Protein AF-B6W9H6-F1 (afdb_monomer_lite)

Sequence (122 aa):
MTKFVDENGNEIAQTQKGKNPSQNIEGYEIITTKTDDKGNIIYVYRKKPDSTKVVTKFVDEKGNTIAENENGKKAKKDIKGYEFVKTETDKDGNIVHIYKKKENTSKVVTKFVDEKGIQSRK

pLDDT: mean 83.96, std 16.98, range [37.84, 97.38]

Foldseek 3Di:
DEFEAEPVRHGPDDGDPDDDDDDDDPQKDFDDWDADPVRYIYTYIYGQQPQQAAKEFEAEPVRHGQDDIGGHDDDDDDHPQWDWDDWDQDSNRHIYTYIYGHPPPPPPPPPDDDDDDDDDDD

Structure (mmCIF, N/CA/C/O backbone):
data_AF-B6W9H6-F1
#
_entry.id   AF-B6W9H6-F1
#
loop_
_atom_site.group_PDB
_atom_site.id
_atom_site.type_symbol
_atom_site.label_atom_id
_atom_site.label_alt_id
_atom_site.label_comp_id
_atom_site.label_asym_id
_atom_site.label_entity_id
_atom_site.label_seq_id
_atom_site.pdbx_PDB_ins_code
_atom_site.Cartn_x
_atom_site.Cartn_y
_atom_site.Cartn_z
_atom_site.occupancy
_atom_site.B_iso_or_equiv
_atom_site.auth_seq_id
_atom_site.auth_comp_id
_atom_site.auth_asym_id
_atom_site.auth_atom_id
_atom_site.pdbx_PDB_model_num
ATOM 1 N N . MET A 1 1 ? 13.951 -1.404 -27.053 1.00 92.25 1 MET A N 1
ATOM 2 C CA . MET A 1 1 ? 14.688 -1.064 -25.816 1.00 92.25 1 MET A CA 1
ATOM 3 C C . MET A 1 1 ? 13.741 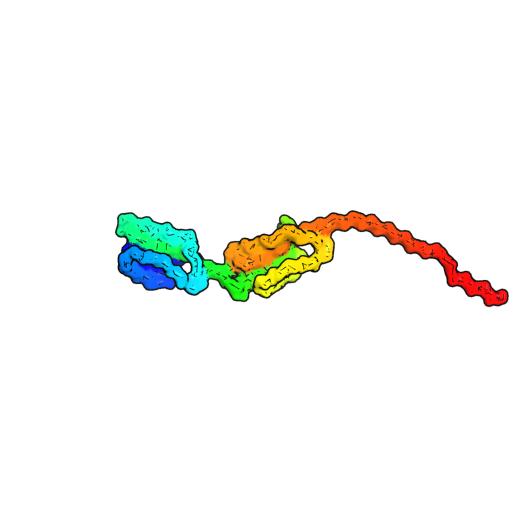-1.230 -24.644 1.00 92.25 1 MET A C 1
ATOM 5 O O . MET A 1 1 ? 12.542 -1.103 -24.849 1.00 92.25 1 MET A O 1
ATOM 9 N N . THR A 1 2 ? 14.251 -1.545 -23.458 1.00 95.00 2 THR A N 1
ATOM 10 C CA . THR A 1 2 ? 13.458 -1.676 -22.231 1.00 95.00 2 THR A CA 1
ATOM 11 C C . THR A 1 2 ? 13.940 -0.649 -21.216 1.00 95.00 2 THR A C 1
ATOM 13 O O . THR A 1 2 ? 15.138 -0.600 -20.939 1.00 95.00 2 THR A O 1
ATOM 16 N N . LYS A 1 3 ? 13.025 0.172 -20.698 1.00 95.81 3 LYS A N 1
ATOM 17 C CA . LYS A 1 3 ? 13.295 1.198 -19.685 1.00 95.81 3 LYS A CA 1
ATOM 18 C C . LYS A 1 3 ? 12.543 0.900 -18.392 1.00 95.81 3 LYS A C 1
ATOM 20 O O . LYS A 1 3 ? 11.439 0.354 -18.432 1.00 95.81 3 LYS A O 1
ATOM 25 N N . PHE A 1 4 ? 13.122 1.324 -17.274 1.00 96.19 4 PHE A N 1
ATOM 26 C CA . PHE A 1 4 ? 12.550 1.195 -15.937 1.00 96.19 4 PHE A CA 1
ATOM 27 C C . PHE A 1 4 ? 12.511 2.584 -15.305 1.00 96.19 4 PHE A C 1
ATOM 29 O O . PHE A 1 4 ? 13.560 3.147 -14.986 1.00 96.19 4 PHE A O 1
ATOM 36 N N . VAL A 1 5 ? 11.315 3.152 -15.185 1.00 95.75 5 VAL A N 1
ATOM 37 C CA . VAL A 1 5 ? 11.117 4.535 -14.734 1.00 95.75 5 VAL A CA 1
ATOM 38 C C . VAL A 1 5 ? 10.191 4.610 -13.523 1.00 95.75 5 VAL A C 1
ATOM 40 O O . VAL A 1 5 ? 9.370 3.716 -13.322 1.00 95.75 5 VAL A O 1
ATOM 43 N N . ASP A 1 6 ? 10.306 5.665 -12.720 1.00 94.00 6 ASP A N 1
ATOM 44 C CA . ASP A 1 6 ? 9.334 5.990 -11.672 1.00 94.00 6 ASP A CA 1
ATOM 45 C C . ASP A 1 6 ? 8.058 6.656 -12.239 1.00 94.00 6 ASP A C 1
ATOM 47 O O . ASP A 1 6 ? 7.932 6.885 -13.446 1.00 94.00 6 ASP A O 1
ATOM 51 N N . GLU A 1 7 ? 7.101 6.986 -11.365 1.00 92.06 7 GLU A N 1
ATOM 52 C CA . GLU A 1 7 ? 5.852 7.684 -11.721 1.00 92.06 7 GLU A CA 1
ATOM 53 C C . GLU A 1 7 ? 6.074 9.060 -12.370 1.00 92.06 7 GLU A C 1
ATOM 55 O O . GLU A 1 7 ? 5.223 9.525 -13.128 1.00 92.06 7 GLU A O 1
ATOM 60 N N . ASN A 1 8 ? 7.222 9.690 -12.116 1.00 91.25 8 ASN A N 1
ATOM 61 C CA . ASN A 1 8 ? 7.608 10.979 -12.683 1.00 91.25 8 ASN A CA 1
ATOM 62 C C . ASN A 1 8 ? 8.378 10.830 -14.009 1.00 91.25 8 ASN A C 1
ATOM 64 O O . ASN A 1 8 ? 8.683 11.829 -14.657 1.00 91.25 8 ASN A O 1
ATOM 68 N N . GLY A 1 9 ? 8.691 9.599 -14.429 1.00 90.56 9 GLY A N 1
ATOM 69 C CA . GLY A 1 9 ? 9.461 9.301 -15.635 1.00 90.56 9 GLY A CA 1
ATOM 70 C C . GLY A 1 9 ? 10.981 9.282 -15.441 1.00 90.56 9 GLY A C 1
ATOM 71 O O . GLY A 1 9 ? 11.700 9.167 -16.434 1.00 90.56 9 GLY A O 1
ATOM 72 N N . ASN A 1 10 ? 11.486 9.361 -14.206 1.00 93.62 10 ASN A N 1
ATOM 73 C CA . ASN A 1 10 ? 12.919 9.253 -13.923 1.00 93.62 10 ASN A CA 1
ATOM 74 C C . ASN A 1 10 ? 13.382 7.800 -14.047 1.00 93.62 10 ASN A C 1
ATOM 76 O O . ASN A 1 10 ? 12.728 6.903 -13.522 1.00 93.62 10 ASN A O 1
ATOM 80 N N . GLU A 1 11 ? 14.524 7.552 -14.692 1.00 94.31 11 GLU A N 1
ATOM 81 C CA . GLU A 1 11 ? 15.104 6.206 -14.778 1.00 94.31 11 GLU A CA 1
ATOM 82 C C . GLU A 1 11 ? 15.616 5.745 -13.404 1.00 94.31 11 GLU A C 1
ATOM 84 O O . GLU A 1 11 ? 16.473 6.386 -12.799 1.00 94.31 11 GLU A O 1
ATOM 89 N N . ILE A 1 12 ? 15.094 4.616 -12.919 1.00 93.00 12 ILE A N 1
ATOM 90 C CA . ILE A 1 12 ? 15.431 4.042 -11.601 1.00 93.00 12 ILE A CA 1
ATOM 91 C C . ILE A 1 12 ? 16.286 2.773 -11.693 1.00 93.00 12 ILE A C 1
ATOM 93 O O . ILE A 1 12 ? 16.767 2.267 -10.682 1.00 93.00 12 ILE A O 1
ATOM 97 N N . ALA A 1 13 ? 16.484 2.246 -12.900 1.00 93.31 13 ALA A N 1
ATOM 98 C CA . ALA A 1 13 ? 17.414 1.160 -13.183 1.00 93.31 13 ALA A CA 1
ATOM 99 C C . ALA A 1 13 ? 18.025 1.342 -14.578 1.00 93.31 13 ALA A C 1
ATOM 101 O O . ALA A 1 13 ? 17.561 2.156 -15.378 1.00 93.31 13 ALA A O 1
ATOM 102 N N . GLN A 1 14 ? 19.081 0.581 -14.875 1.00 94.06 14 GLN A N 1
ATOM 103 C CA . GLN A 1 14 ? 19.764 0.673 -16.164 1.00 94.06 14 GLN A CA 1
ATOM 104 C C . GLN A 1 14 ? 18.847 0.259 -17.319 1.00 94.06 14 GLN A C 1
ATOM 106 O O . GLN A 1 14 ? 18.237 -0.811 -17.306 1.00 94.06 14 GLN A O 1
ATOM 111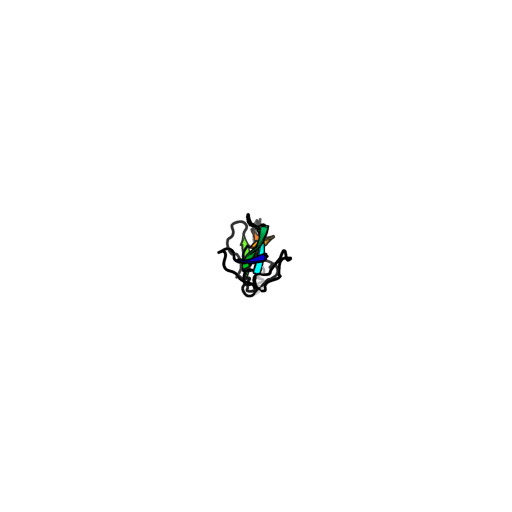 N N . THR A 1 15 ? 18.811 1.088 -18.358 1.00 92.31 15 THR A N 1
ATOM 112 C CA . THR A 1 15 ? 18.103 0.784 -19.601 1.00 92.31 15 THR A CA 1
ATOM 113 C C . THR A 1 15 ? 18.763 -0.386 -20.336 1.00 92.31 15 THR A C 1
ATOM 115 O O . THR A 1 15 ? 19.978 -0.428 -20.521 1.00 92.31 15 THR A O 1
ATOM 118 N N . GLN A 1 16 ? 17.948 -1.339 -20.796 1.00 93.25 16 GLN A N 1
ATOM 119 C CA . GLN A 1 16 ? 18.416 -2.572 -21.430 1.00 93.25 16 GLN A CA 1
ATOM 120 C C . GLN A 1 16 ? 18.077 -2.615 -22.920 1.00 93.25 16 GLN A C 1
ATOM 122 O O . GLN A 1 16 ? 16.948 -2.341 -23.344 1.00 93.25 16 GLN A O 1
ATOM 127 N N . LYS A 1 17 ? 19.041 -3.027 -23.748 1.00 92.94 17 LYS A N 1
ATOM 128 C CA . LYS A 1 17 ? 18.821 -3.227 -25.187 1.00 92.94 17 LYS A CA 1
ATOM 129 C C . LYS A 1 17 ? 17.886 -4.426 -25.418 1.00 92.94 17 LYS A C 1
ATOM 131 O O . LYS A 1 17 ? 17.984 -5.435 -24.730 1.00 92.94 17 LYS A O 1
ATOM 136 N N . GLY A 1 18 ? 16.989 -4.321 -26.401 1.00 89.81 18 GLY A N 1
ATOM 137 C CA . GLY A 1 18 ? 15.993 -5.362 -26.704 1.00 89.81 18 GLY A CA 1
ATOM 138 C C . GLY A 1 18 ? 14.700 -5.264 -25.880 1.00 89.81 18 GLY A C 1
ATOM 139 O O . GLY A 1 18 ? 14.408 -4.209 -25.304 1.00 89.81 18 GLY A O 1
ATOM 140 N N . LYS A 1 19 ? 13.902 -6.340 -25.905 1.00 91.75 19 LYS A N 1
ATOM 141 C CA . LYS A 1 19 ? 12.669 -6.522 -25.123 1.00 91.75 19 LYS A CA 1
ATOM 142 C C . LYS A 1 19 ? 12.978 -7.465 -23.961 1.00 91.75 19 LYS A C 1
ATOM 144 O O . LYS A 1 19 ? 13.187 -8.650 -24.192 1.00 91.75 19 LYS A O 1
ATOM 149 N N . ASN A 1 20 ? 13.033 -6.928 -22.749 1.00 92.38 20 ASN A N 1
ATOM 150 C CA . ASN A 1 20 ? 13.388 -7.664 -21.540 1.00 92.38 20 ASN A CA 1
ATOM 151 C C . ASN A 1 20 ? 12.196 -7.711 -20.568 1.00 92.38 20 ASN A C 1
ATOM 153 O O . ASN A 1 20 ? 11.317 -6.839 -20.622 1.00 92.38 20 ASN A O 1
ATOM 157 N N . PRO A 1 21 ? 12.133 -8.726 -19.690 1.00 92.38 21 PRO A N 1
ATOM 158 C CA . PRO A 1 21 ? 11.120 -8.788 -18.643 1.00 92.38 21 PRO A CA 1
ATOM 159 C C . PRO A 1 21 ? 11.307 -7.669 -17.611 1.00 92.38 21 PRO A C 1
ATOM 161 O O . PRO A 1 21 ? 12.349 -7.014 -17.542 1.00 92.38 21 PRO A O 1
ATOM 164 N N . SER A 1 22 ? 10.284 -7.461 -16.786 1.00 90.81 22 SER A N 1
ATOM 165 C CA . SER A 1 22 ? 10.350 -6.527 -15.666 1.00 90.81 22 SER A CA 1
ATOM 166 C C . SER A 1 22 ? 11.378 -6.952 -14.616 1.00 90.81 22 SER A C 1
ATOM 168 O O . SER A 1 22 ? 11.576 -8.145 -14.387 1.00 90.81 22 SER A O 1
ATOM 170 N N . GLN A 1 23 ? 11.954 -5.985 -13.904 1.00 91.44 23 GLN A N 1
ATOM 171 C CA . GLN A 1 23 ? 12.880 -6.235 -12.798 1.00 91.44 23 GLN A CA 1
ATOM 172 C C . GLN A 1 23 ? 12.210 -6.017 -11.438 1.00 91.44 23 GLN A C 1
ATOM 174 O O . GLN A 1 23 ? 11.384 -5.115 -11.285 1.00 91.44 23 GLN A O 1
ATOM 179 N N . ASN A 1 24 ? 12.595 -6.821 -10.443 1.00 91.31 24 ASN A N 1
ATOM 180 C CA . ASN A 1 24 ? 12.279 -6.551 -9.043 1.00 91.31 24 ASN A CA 1
ATOM 181 C C . ASN A 1 24 ? 13.285 -5.529 -8.501 1.00 91.31 24 ASN A C 1
ATOM 183 O O . ASN A 1 24 ? 14.447 -5.865 -8.283 1.00 91.31 24 ASN A O 1
ATOM 187 N N . ILE A 1 25 ? 12.832 -4.293 -8.315 1.00 89.19 25 ILE A N 1
ATOM 188 C CA . ILE A 1 25 ? 13.640 -3.195 -7.782 1.00 89.19 25 ILE A CA 1
ATOM 189 C C . ILE A 1 25 ? 13.294 -3.046 -6.298 1.00 89.19 25 ILE A C 1
ATOM 191 O O . ILE A 1 25 ? 12.121 -2.936 -5.928 1.00 89.19 25 ILE A O 1
ATOM 195 N N . GLU A 1 26 ? 14.306 -3.094 -5.432 1.00 86.00 26 GLU A N 1
ATOM 196 C CA . GLU A 1 26 ? 14.108 -2.982 -3.987 1.00 86.00 26 GLU A CA 1
ATOM 197 C C . GLU A 1 26 ? 13.430 -1.654 -3.632 1.00 86.00 26 GLU A C 1
ATOM 199 O O . GLU A 1 26 ? 13.799 -0.598 -4.134 1.00 86.00 26 GLU A O 1
ATOM 204 N N . GLY A 1 27 ? 12.396 -1.710 -2.789 1.00 84.62 27 GLY A N 1
ATOM 205 C CA . GLY A 1 27 ? 11.621 -0.523 -2.427 1.00 84.62 27 GLY A CA 1
ATOM 206 C C . GLY A 1 27 ? 10.685 -0.002 -3.522 1.00 84.62 27 GLY A C 1
ATOM 207 O O . GLY A 1 27 ? 10.076 1.038 -3.311 1.00 84.62 27 GLY A O 1
ATOM 208 N N . TYR A 1 28 ? 10.510 -0.708 -4.645 1.00 89.94 28 TYR A N 1
ATOM 209 C CA . TYR A 1 28 ? 9.569 -0.344 -5.710 1.00 89.94 28 TYR A CA 1
ATOM 210 C C . TYR A 1 28 ? 8.658 -1.518 -6.102 1.00 89.94 28 TYR A C 1
ATOM 212 O O . TYR A 1 28 ? 8.991 -2.693 -5.921 1.00 89.94 28 TYR A O 1
ATOM 220 N N . GLU A 1 29 ? 7.473 -1.204 -6.620 1.00 90.31 29 GLU A N 1
ATOM 221 C CA . GLU A 1 29 ? 6.547 -2.151 -7.251 1.00 90.31 29 GLU A CA 1
ATOM 222 C C . GLU A 1 29 ? 6.133 -1.631 -8.631 1.00 90.31 29 GLU A C 1
ATOM 224 O O . GLU A 1 29 ? 6.056 -0.422 -8.853 1.00 90.31 29 GLU A O 1
ATOM 229 N N . ILE A 1 30 ? 5.882 -2.545 -9.568 1.00 93.25 30 ILE A N 1
ATOM 230 C CA . ILE A 1 30 ? 5.443 -2.193 -10.921 1.00 93.25 30 ILE A CA 1
ATOM 231 C C . ILE A 1 30 ? 3.972 -1.809 -10.850 1.00 93.25 30 ILE A C 1
ATOM 233 O O . ILE A 1 30 ? 3.155 -2.596 -10.375 1.00 93.25 30 ILE A O 1
ATOM 237 N N . ILE A 1 31 ? 3.631 -0.635 -11.370 1.00 93.69 31 ILE A N 1
ATOM 238 C CA . ILE A 1 31 ? 2.236 -0.190 -11.450 1.00 93.69 31 ILE A CA 1
ATOM 239 C C . ILE A 1 31 ? 1.662 -0.344 -12.852 1.00 93.69 31 ILE A C 1
ATOM 241 O O . ILE A 1 31 ? 0.475 -0.613 -13.011 1.00 93.69 31 ILE A O 1
ATOM 245 N N . THR A 1 32 ? 2.485 -0.174 -13.889 1.00 94.56 32 THR A N 1
ATOM 246 C CA . THR A 1 32 ? 2.033 -0.307 -15.273 1.00 94.56 32 THR A CA 1
ATOM 247 C C . THR A 1 32 ? 3.193 -0.583 -16.220 1.00 94.56 32 THR A C 1
ATOM 249 O O . THR A 1 32 ? 4.350 -0.276 -15.933 1.00 94.56 32 THR A O 1
ATOM 252 N N . THR A 1 33 ? 2.870 -1.166 -17.369 1.00 95.75 33 THR A N 1
ATOM 253 C CA . THR A 1 33 ? 3.802 -1.382 -18.476 1.00 95.75 33 THR A CA 1
ATOM 254 C C . THR A 1 33 ? 3.240 -0.696 -19.709 1.00 95.75 33 THR A C 1
ATOM 256 O O . THR A 1 33 ? 2.068 -0.869 -20.038 1.00 95.75 33 THR A O 1
ATOM 259 N N . LYS A 1 34 ? 4.073 0.082 -20.393 1.00 94.38 34 LYS A N 1
ATOM 260 C CA . LYS A 1 34 ? 3.721 0.814 -21.610 1.00 94.38 34 LYS A CA 1
ATOM 261 C C . LYS A 1 34 ? 4.637 0.395 -22.752 1.00 94.38 34 LYS A C 1
ATOM 263 O O . LYS A 1 34 ? 5.746 -0.085 -22.524 1.00 94.38 34 LYS A O 1
ATOM 268 N N . THR A 1 35 ? 4.170 0.581 -23.980 1.00 94.75 35 THR A N 1
ATOM 269 C CA . THR A 1 35 ? 4.995 0.461 -25.188 1.00 94.75 35 THR A CA 1
ATOM 270 C C . THR A 1 35 ? 4.912 1.777 -25.951 1.00 94.75 35 THR A C 1
ATOM 272 O O . THR A 1 35 ? 3.812 2.303 -26.101 1.00 94.75 35 THR A O 1
ATOM 275 N N . ASP A 1 36 ? 6.048 2.338 -26.364 1.00 90.88 36 ASP A N 1
ATOM 276 C CA . ASP A 1 36 ? 6.079 3.565 -27.174 1.00 90.88 36 ASP A CA 1
ATOM 277 C C . ASP A 1 36 ? 5.884 3.266 -28.674 1.00 90.88 36 ASP A C 1
ATOM 279 O O . ASP A 1 36 ? 5.964 2.114 -29.109 1.00 90.88 36 ASP A O 1
ATOM 283 N N . ASP A 1 37 ? 5.687 4.305 -29.492 1.00 92.94 37 ASP A N 1
ATOM 284 C CA . ASP A 1 37 ? 5.541 4.189 -30.955 1.00 92.94 37 ASP A CA 1
ATOM 285 C C . ASP A 1 37 ? 6.755 3.552 -31.655 1.00 92.94 37 ASP A C 1
ATOM 287 O O . ASP A 1 37 ? 6.666 3.089 -32.791 1.00 92.94 37 ASP A O 1
ATOM 291 N N . LYS A 1 38 ? 7.910 3.498 -30.980 1.00 90.31 38 LYS A N 1
ATOM 292 C CA . LYS A 1 38 ? 9.138 2.855 -31.469 1.00 90.31 38 LYS A CA 1
ATOM 293 C C . LYS A 1 38 ? 9.242 1.383 -31.044 1.00 90.31 38 LYS A C 1
ATOM 295 O O . LYS A 1 38 ? 10.249 0.736 -31.335 1.00 90.31 38 LYS A O 1
ATOM 300 N N . GLY A 1 39 ? 8.238 0.839 -30.352 1.00 90.69 39 GLY A N 1
ATOM 301 C CA . GLY A 1 39 ? 8.201 -0.547 -29.878 1.00 90.69 39 GLY A CA 1
ATOM 302 C C . GLY A 1 39 ? 9.090 -0.834 -28.660 1.00 90.69 39 GLY A C 1
ATOM 303 O O . GLY A 1 39 ? 9.407 -1.997 -28.384 1.00 90.69 39 GLY A O 1
ATOM 304 N N . ASN A 1 40 ? 9.528 0.200 -27.943 1.00 93.44 40 ASN A N 1
ATOM 305 C CA . ASN A 1 40 ? 10.242 0.113 -26.675 1.00 93.44 40 ASN A CA 1
ATOM 306 C C . ASN A 1 40 ? 9.274 -0.153 -25.526 1.00 93.44 40 ASN A C 1
ATOM 308 O O . ASN A 1 40 ? 8.216 0.458 -25.441 1.00 93.44 40 ASN A O 1
ATOM 312 N N . ILE A 1 41 ? 9.682 -1.023 -24.607 1.00 95.75 41 ILE A N 1
ATOM 313 C CA . ILE A 1 41 ? 8.925 -1.360 -23.403 1.00 95.75 41 ILE A CA 1
ATOM 314 C C . ILE A 1 41 ? 9.350 -0.408 -22.286 1.00 95.75 41 ILE A C 1
ATOM 316 O O . ILE A 1 41 ? 10.542 -0.220 -22.044 1.00 95.75 41 ILE A O 1
ATOM 320 N N . ILE A 1 42 ? 8.384 0.184 -21.597 1.00 96.25 42 ILE A N 1
ATOM 321 C CA . ILE A 1 42 ? 8.607 1.085 -20.468 1.00 96.25 42 ILE A CA 1
ATOM 322 C C . ILE A 1 42 ? 7.833 0.529 -19.277 1.00 96.25 42 ILE A C 1
ATOM 324 O O . ILE A 1 42 ? 6.602 0.569 -19.255 1.00 96.25 42 ILE A O 1
ATOM 328 N N . TYR A 1 43 ? 8.551 0.016 -18.285 1.00 97.12 43 TYR A N 1
ATOM 329 C CA . TYR A 1 43 ? 7.972 -0.348 -16.998 1.00 97.12 43 TYR A CA 1
ATOM 330 C C . TYR A 1 43 ? 7.953 0.884 -16.098 1.00 97.12 43 TYR A C 1
ATOM 332 O O . TYR A 1 43 ? 8.991 1.516 -15.895 1.00 97.12 43 TYR A O 1
ATOM 340 N N . VAL A 1 44 ? 6.777 1.214 -15.571 1.00 96.56 44 VAL A N 1
ATOM 341 C CA . VAL A 1 44 ? 6.580 2.317 -14.630 1.00 96.56 44 VAL A CA 1
ATOM 342 C C . VAL A 1 44 ? 6.398 1.735 -13.236 1.00 96.56 44 VAL A C 1
ATOM 344 O O . VAL A 1 44 ? 5.543 0.870 -13.013 1.00 96.56 44 VAL A O 1
ATOM 347 N N . TYR A 1 45 ? 7.198 2.227 -12.304 1.00 94.81 45 TYR A N 1
ATOM 348 C CA . TYR A 1 45 ? 7.244 1.782 -10.923 1.00 94.81 45 TYR A CA 1
ATOM 349 C C . TYR A 1 45 ? 6.791 2.891 -9.984 1.00 94.81 45 TYR A C 1
ATOM 351 O O . TYR A 1 45 ? 7.067 4.064 -10.222 1.00 94.81 45 TYR A O 1
ATOM 359 N N . ARG A 1 46 ? 6.181 2.505 -8.864 1.00 89.94 46 ARG A N 1
ATOM 360 C CA . ARG A 1 46 ? 6.025 3.388 -7.704 1.00 89.94 46 ARG A CA 1
ATOM 361 C C . ARG A 1 46 ? 6.896 2.903 -6.563 1.00 89.94 46 ARG A C 1
ATOM 363 O O . ARG A 1 46 ? 7.164 1.703 -6.449 1.00 89.94 46 ARG A O 1
ATOM 370 N N . LYS A 1 47 ? 7.304 3.828 -5.699 1.00 86.19 47 LYS A N 1
ATOM 371 C CA . LYS A 1 47 ? 7.971 3.466 -4.452 1.00 86.19 47 LYS A CA 1
ATOM 372 C C . LYS A 1 47 ? 6.977 2.678 -3.598 1.00 86.19 47 LYS A C 1
ATOM 374 O O . LYS A 1 47 ? 5.851 3.124 -3.386 1.00 86.19 47 LYS A O 1
ATOM 379 N N . LYS A 1 48 ? 7.380 1.498 -3.132 1.00 81.69 48 LYS A N 1
ATOM 380 C CA . LYS A 1 48 ? 6.631 0.765 -2.115 1.00 81.69 48 LYS A CA 1
ATOM 381 C C . LYS A 1 48 ? 6.537 1.670 -0.893 1.00 81.69 48 LYS A C 1
ATOM 383 O O . LYS A 1 48 ? 7.543 2.293 -0.538 1.00 81.69 48 LYS A O 1
ATOM 388 N N . PRO A 1 49 ? 5.375 1.741 -0.235 1.00 70.06 49 PRO A N 1
ATOM 389 C CA . PRO A 1 49 ? 5.310 2.438 1.031 1.00 70.06 49 PRO A CA 1
ATOM 390 C C . PRO A 1 49 ? 6.347 1.835 1.978 1.00 70.06 49 PRO A C 1
ATOM 392 O O . PRO A 1 49 ? 6.511 0.608 2.025 1.00 70.06 49 PRO A O 1
ATOM 395 N N . ASP A 1 50 ? 7.092 2.706 2.665 1.00 64.75 50 ASP A N 1
ATOM 396 C CA . ASP A 1 50 ? 8.172 2.324 3.573 1.00 64.75 50 ASP A CA 1
ATOM 397 C C . ASP A 1 50 ? 7.622 1.326 4.598 1.00 64.75 50 ASP A C 1
ATOM 399 O O . ASP A 1 50 ? 7.004 1.686 5.599 1.00 64.75 50 ASP A O 1
ATOM 403 N N . SER A 1 51 ? 7.845 0.035 4.339 1.00 55.88 51 SER A N 1
ATOM 404 C CA . SER A 1 51 ? 7.277 -1.054 5.139 1.00 55.88 51 SER A CA 1
ATOM 405 C C . SER A 1 51 ? 7.829 -1.057 6.573 1.00 55.88 51 SER A C 1
ATOM 407 O O . SER A 1 51 ? 7.304 -1.738 7.449 1.00 55.88 51 SER A O 1
ATOM 409 N N . THR A 1 52 ? 8.880 -0.269 6.812 1.00 57.78 52 THR A N 1
ATOM 410 C CA . THR A 1 52 ? 9.516 0.001 8.105 1.00 57.78 52 THR A CA 1
ATOM 411 C C . THR A 1 52 ? 8.722 0.970 8.986 1.00 57.78 52 THR A C 1
ATOM 413 O O . THR A 1 52 ? 8.918 0.973 10.200 1.00 57.78 52 THR A O 1
ATOM 416 N N . LYS A 1 53 ? 7.808 1.763 8.409 1.00 72.00 53 LYS A N 1
ATOM 417 C CA . LYS A 1 53 ? 6.957 2.735 9.118 1.00 72.00 53 LYS A CA 1
ATOM 418 C C . LYS A 1 53 ? 5.466 2.434 8.977 1.00 72.00 53 LYS A C 1
ATOM 420 O O . LYS A 1 53 ? 4.642 3.329 9.149 1.00 72.00 53 LYS A O 1
ATOM 425 N N . VAL A 1 54 ? 5.103 1.197 8.645 1.00 83.19 54 VAL A N 1
ATOM 426 C CA . VAL A 1 54 ? 3.688 0.816 8.675 1.00 83.19 54 VAL A CA 1
ATOM 427 C C . VAL A 1 54 ? 3.184 0.949 10.100 1.00 83.19 54 VAL A C 1
ATOM 429 O O . VAL A 1 54 ? 3.848 0.507 11.033 1.00 83.19 54 VAL A O 1
ATOM 432 N N . VAL A 1 55 ? 2.020 1.551 10.268 1.00 89.62 55 VAL A N 1
ATOM 433 C CA . VAL A 1 55 ? 1.340 1.653 11.554 1.00 89.62 55 VAL A CA 1
ATOM 434 C C . VAL A 1 55 ? 0.072 0.819 11.534 1.00 89.62 55 VAL A C 1
ATOM 436 O O . VAL A 1 55 ? -0.575 0.656 10.497 1.00 89.62 55 VAL A O 1
ATOM 439 N N . THR A 1 56 ? -0.290 0.298 12.696 1.00 93.25 56 THR A N 1
ATOM 440 C CA . THR A 1 56 ? -1.588 -0.313 12.942 1.00 93.25 56 THR A CA 1
ATOM 441 C C . THR A 1 56 ? -2.477 0.697 13.647 1.00 93.25 56 THR A C 1
ATOM 443 O O . THR A 1 56 ? -2.128 1.191 14.719 1.00 93.25 56 THR A O 1
ATOM 446 N N . LYS A 1 57 ? -3.615 1.016 13.033 1.00 95.06 57 LYS A N 1
ATOM 447 C CA . LYS A 1 57 ? -4.627 1.930 13.562 1.00 95.06 57 LYS A CA 1
ATOM 448 C C . LYS A 1 57 ? -5.847 1.141 14.023 1.00 95.06 57 LYS A C 1
ATOM 450 O O . LYS A 1 57 ? -6.244 0.172 13.375 1.00 95.06 57 LYS A O 1
ATOM 455 N N . PHE A 1 58 ? -6.470 1.593 15.104 1.00 96.38 58 PHE A N 1
ATOM 456 C CA . PHE A 1 58 ? -7.712 1.028 15.630 1.00 96.38 58 PHE A CA 1
ATOM 457 C C . PHE A 1 58 ? -8.783 2.111 15.580 1.00 96.38 58 PHE A C 1
ATOM 459 O O . PHE A 1 58 ? -8.724 3.071 16.350 1.00 96.38 58 PHE A O 1
ATOM 466 N N . VAL A 1 59 ? -9.733 1.980 14.656 1.00 96.56 59 VAL A N 1
ATOM 467 C CA . VAL A 1 59 ? -10.732 3.018 14.372 1.00 96.56 59 VAL A CA 1
ATOM 468 C C . VAL A 1 59 ? -12.158 2.478 14.454 1.00 96.56 59 VAL A C 1
ATOM 470 O O . VAL A 1 59 ? -12.382 1.277 14.312 1.00 96.56 59 VAL A O 1
ATOM 473 N N . ASP A 1 60 ? -13.132 3.356 14.681 1.00 95.81 60 ASP A N 1
ATOM 474 C CA . ASP A 1 60 ? -14.551 3.013 14.559 1.00 95.81 60 ASP A CA 1
ATOM 475 C C . ASP A 1 60 ? -15.038 3.013 13.088 1.00 95.81 60 ASP A C 1
ATOM 477 O O . ASP A 1 60 ? -14.297 3.368 12.170 1.00 95.81 60 ASP A O 1
ATOM 481 N N . GLU A 1 61 ? -16.302 2.643 12.843 1.00 94.81 61 GLU A N 1
ATOM 482 C CA . GLU A 1 61 ? -16.942 2.682 11.508 1.00 94.81 61 GLU A CA 1
ATOM 483 C C . GLU A 1 61 ? -16.946 4.077 10.850 1.00 94.81 61 GLU A C 1
ATOM 485 O O . GLU A 1 61 ? -17.166 4.189 9.646 1.00 94.81 61 GLU A O 1
ATOM 490 N N . LYS A 1 62 ? -16.712 5.143 11.623 1.00 93.00 62 LYS A N 1
ATOM 491 C CA . LYS A 1 62 ? -16.631 6.530 11.148 1.00 93.00 62 LYS A CA 1
ATOM 492 C C . LYS A 1 62 ? -15.184 6.991 10.933 1.00 93.00 62 LYS A C 1
ATOM 494 O O . LYS A 1 62 ? -14.978 8.120 10.497 1.00 93.00 62 LYS A O 1
ATOM 499 N N . GLY A 1 63 ? -14.197 6.144 11.229 1.00 92.31 63 GLY A N 1
ATOM 500 C CA . GLY A 1 63 ? -12.772 6.449 11.115 1.00 92.31 63 GLY A CA 1
ATOM 501 C C . GLY A 1 63 ? -12.164 7.154 12.331 1.00 92.31 63 GLY A C 1
ATOM 502 O O . GLY A 1 63 ? -11.018 7.594 12.253 1.00 92.31 63 GLY A O 1
ATOM 503 N N . ASN A 1 64 ? -12.875 7.265 13.458 1.00 94.19 64 ASN A N 1
ATOM 504 C CA . ASN A 1 64 ? -12.316 7.851 14.678 1.00 94.19 64 ASN A CA 1
ATOM 505 C C . ASN A 1 64 ? -11.383 6.858 15.369 1.00 94.19 64 ASN A C 1
ATOM 507 O O . ASN A 1 64 ? -11.770 5.716 15.600 1.00 94.19 64 ASN A O 1
ATOM 511 N N . THR A 1 65 ? -10.188 7.298 15.763 1.00 95.06 65 THR A N 1
ATOM 512 C CA . THR A 1 65 ? -9.243 6.479 16.534 1.00 95.06 65 THR A CA 1
ATOM 513 C C . THR A 1 65 ? -9.807 6.150 17.917 1.00 95.06 65 THR A C 1
ATOM 515 O O . THR A 1 65 ? -10.093 7.049 18.705 1.00 95.06 65 THR A O 1
ATOM 518 N N . ILE A 1 66 ? -9.940 4.859 18.221 1.00 94.88 66 ILE A N 1
ATOM 519 C CA . ILE A 1 66 ? -10.494 4.348 19.486 1.00 94.88 66 ILE A CA 1
ATOM 520 C C . ILE A 1 66 ? -9.449 3.664 20.382 1.00 94.88 66 ILE A C 1
ATOM 522 O O . ILE A 1 66 ? -9.751 3.338 21.528 1.00 94.88 66 ILE A O 1
ATOM 526 N N . ALA A 1 67 ? -8.229 3.449 19.882 1.00 93.94 67 ALA A N 1
ATOM 527 C CA . ALA A 1 67 ? -7.071 3.012 20.664 1.00 93.94 67 ALA A CA 1
ATOM 528 C C . ALA A 1 67 ? -5.768 3.567 20.062 1.00 93.94 67 ALA A C 1
ATOM 530 O O . ALA A 1 67 ? -5.751 3.987 18.907 1.00 93.94 67 ALA A O 1
ATOM 531 N N . GLU A 1 68 ? -4.681 3.572 20.837 1.00 93.06 68 GLU A N 1
ATOM 532 C CA . GLU A 1 68 ? -3.381 4.094 20.396 1.00 93.06 68 GLU A CA 1
ATOM 533 C C . GLU A 1 68 ? -2.856 3.362 19.150 1.00 93.06 68 GLU A C 1
ATOM 535 O O . GLU A 1 68 ? -2.942 2.135 19.050 1.00 93.06 68 GLU A O 1
ATOM 540 N N . ASN A 1 69 ? -2.311 4.128 18.201 1.00 91.75 69 ASN A N 1
ATOM 541 C CA . ASN A 1 69 ? -1.698 3.578 16.997 1.00 91.75 69 ASN A CA 1
ATOM 542 C C . ASN A 1 69 ? -0.361 2.924 17.346 1.00 91.75 69 ASN A C 1
ATOM 544 O O . ASN A 1 69 ? 0.454 3.504 18.057 1.00 91.75 69 ASN A O 1
ATOM 548 N N . GLU A 1 70 ? -0.094 1.756 16.776 1.00 90.00 70 GLU A N 1
ATOM 549 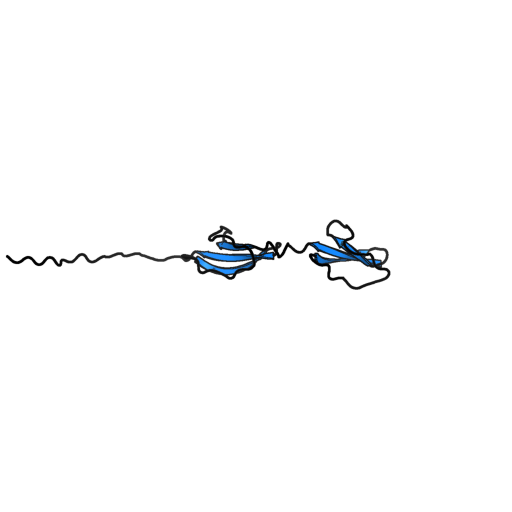C CA . GLU A 1 70 ? 1.133 1.012 17.051 1.00 90.00 70 GLU A CA 1
ATOM 550 C C . GLU A 1 70 ? 2.030 0.945 15.826 1.00 90.00 70 GLU A C 1
ATOM 552 O O . GLU A 1 70 ? 1.555 0.777 14.705 1.00 90.00 70 GLU A O 1
ATOM 557 N N . ASN A 1 71 ? 3.344 1.019 16.033 1.00 87.75 71 ASN A N 1
ATOM 558 C CA . ASN A 1 71 ? 4.294 0.842 14.944 1.00 87.75 71 ASN A CA 1
ATOM 559 C C . ASN A 1 71 ? 4.401 -0.643 14.547 1.00 87.75 71 ASN A C 1
ATOM 561 O O . ASN A 1 71 ? 4.431 -1.547 15.390 1.00 87.75 71 ASN A O 1
ATOM 565 N N . GLY A 1 72 ? 4.498 -0.890 13.247 1.00 84.69 72 GLY A N 1
ATOM 566 C CA . GLY A 1 72 ? 4.487 -2.212 12.638 1.00 84.69 72 GLY A CA 1
ATOM 567 C C . GLY A 1 72 ? 3.083 -2.774 12.393 1.00 84.69 72 GLY A C 1
ATOM 568 O O . GLY A 1 72 ? 2.057 -2.177 12.723 1.00 84.69 72 GLY A O 1
ATOM 569 N N . LYS A 1 73 ? 3.055 -3.977 11.811 1.00 88.12 73 LYS A N 1
ATOM 570 C CA . LYS A 1 73 ? 1.839 -4.775 11.625 1.00 88.12 73 LYS A CA 1
ATOM 571 C C . LYS A 1 73 ? 1.489 -5.473 12.940 1.00 88.12 73 LYS A C 1
ATOM 573 O O . LYS A 1 73 ? 2.244 -6.333 13.396 1.00 88.12 73 LYS A O 1
ATOM 578 N N . LYS A 1 74 ? 0.372 -5.097 13.558 1.00 90.88 74 LYS A N 1
ATOM 579 C CA . LYS A 1 74 ? -0.144 -5.678 14.803 1.00 90.88 74 LYS A CA 1
ATOM 580 C C . LYS A 1 74 ? -1.480 -6.369 14.553 1.00 90.88 74 LYS A C 1
ATOM 582 O O . LYS A 1 74 ? -2.119 -6.170 13.525 1.00 90.88 74 LYS A O 1
ATOM 587 N N . ALA A 1 75 ? -1.850 -7.251 15.475 1.00 92.38 75 ALA A N 1
ATOM 588 C CA . ALA A 1 75 ? -3.130 -7.944 15.443 1.00 92.38 75 ALA A CA 1
ATOM 589 C C . ALA A 1 75 ? -4.245 -7.075 16.048 1.00 92.38 75 ALA A C 1
ATOM 591 O O . ALA A 1 75 ? -3.981 -6.130 16.794 1.00 92.38 75 ALA A O 1
ATOM 592 N N . LYS A 1 76 ? -5.500 -7.458 15.781 1.00 91.38 76 LYS A N 1
ATOM 593 C CA . LYS A 1 76 ? -6.672 -6.827 16.397 1.00 91.38 76 LYS A CA 1
ATOM 594 C C . LYS A 1 76 ? -6.631 -6.955 17.923 1.00 91.38 76 LYS A C 1
ATOM 596 O O . LYS A 1 76 ? -6.258 -8.000 18.455 1.00 91.38 76 LYS A O 1
ATOM 601 N N . LYS A 1 77 ? -7.080 -5.907 18.608 1.00 92.19 77 LYS A N 1
ATOM 602 C CA . LYS A 1 77 ? -7.260 -5.865 20.065 1.00 92.19 77 LYS A CA 1
ATOM 603 C C . LYS A 1 77 ? -8.735 -5.999 20.432 1.00 92.19 77 LYS A C 1
ATOM 605 O O . LYS A 1 77 ? -9.595 -5.607 19.641 1.00 92.19 77 LYS A O 1
ATOM 610 N N . ASP A 1 78 ? -9.015 -6.528 21.619 1.00 93.12 78 ASP A N 1
ATOM 611 C CA . ASP A 1 78 ? -10.338 -6.402 22.234 1.00 93.12 78 ASP A CA 1
ATOM 612 C C . ASP A 1 78 ? -10.448 -5.012 22.871 1.00 93.12 78 ASP A C 1
ATOM 614 O O . ASP A 1 78 ? -9.599 -4.618 23.672 1.00 93.12 78 ASP A O 1
ATOM 618 N N . ILE A 1 79 ? -11.448 -4.238 22.451 1.00 91.44 79 ILE A N 1
ATOM 619 C CA . ILE A 1 79 ? -11.646 -2.855 22.892 1.00 91.44 79 ILE A CA 1
ATOM 620 C C . ILE A 1 79 ? -12.998 -2.781 23.596 1.00 91.44 79 ILE A C 1
ATOM 622 O O . ILE A 1 79 ? -14.042 -3.085 23.014 1.00 91.44 79 ILE A O 1
ATOM 626 N N . LYS A 1 80 ? -12.993 -2.361 24.866 1.00 90.69 80 LYS A N 1
ATOM 627 C CA . LYS A 1 80 ? -14.202 -2.304 25.695 1.00 90.69 80 LYS A CA 1
ATOM 628 C C . LYS A 1 80 ? -15.271 -1.423 25.041 1.00 90.69 80 LYS A C 1
ATOM 630 O O . LYS A 1 80 ? -15.033 -0.258 24.742 1.00 90.69 80 LYS A O 1
ATOM 635 N N . GLY A 1 81 ? -16.471 -1.977 24.866 1.00 89.94 81 GLY A N 1
ATOM 636 C CA . GLY A 1 81 ? -17.596 -1.275 24.238 1.00 89.94 81 GLY A CA 1
ATOM 637 C C . GLY A 1 81 ? -17.578 -1.275 22.707 1.00 89.94 81 GLY A C 1
ATOM 638 O O . GLY A 1 81 ? -18.441 -0.637 22.111 1.00 89.94 81 GLY A O 1
ATOM 639 N N . TYR A 1 82 ? -16.659 -2.010 22.076 1.00 94.38 82 TYR A N 1
ATOM 640 C CA . TYR A 1 82 ? -16.561 -2.157 20.627 1.00 94.38 82 TYR A CA 1
ATOM 641 C C . TYR A 1 82 ? -16.463 -3.634 20.211 1.00 94.38 82 TYR A C 1
ATOM 643 O O . TYR A 1 82 ? -16.081 -4.506 20.994 1.00 94.38 82 TYR A O 1
ATOM 651 N N . GLU A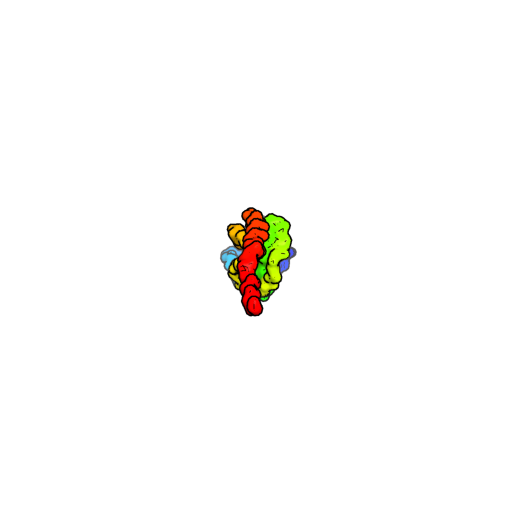 1 83 ? -16.862 -3.925 18.977 1.00 94.50 83 GLU A N 1
ATOM 652 C CA . GLU A 1 83 ? -16.777 -5.227 18.319 1.00 94.50 83 GLU A CA 1
ATOM 653 C C . GLU A 1 83 ? -15.958 -5.097 17.039 1.00 94.50 83 GLU A C 1
ATOM 655 O O . GLU A 1 83 ? -16.124 -4.139 16.288 1.00 94.50 83 GLU A O 1
ATOM 660 N N . PHE A 1 84 ? -15.048 -6.038 16.800 1.00 95.44 84 PHE A N 1
ATOM 661 C CA . PHE A 1 84 ? -14.238 -6.041 15.588 1.00 95.44 84 PHE A CA 1
ATOM 662 C C . PHE A 1 84 ? -15.107 -6.342 14.364 1.00 95.44 84 PHE A C 1
ATOM 664 O O . PHE A 1 84 ? -15.817 -7.343 14.347 1.00 95.44 84 PHE A O 1
ATOM 671 N N . VAL A 1 85 ? -15.000 -5.508 13.331 1.00 96.31 85 VAL A N 1
ATOM 672 C CA . VAL A 1 85 ? -15.741 -5.674 12.075 1.00 96.31 85 VAL A CA 1
ATOM 673 C C . VAL A 1 85 ? -14.839 -6.281 11.009 1.00 96.31 85 VAL A C 1
ATOM 675 O O . VAL A 1 85 ? -15.135 -7.347 10.474 1.00 96.31 85 VAL A O 1
ATOM 678 N N . LYS A 1 86 ? -13.734 -5.601 10.680 1.00 95.69 86 LYS A N 1
ATOM 679 C CA . LYS A 1 86 ? -12.815 -6.016 9.612 1.00 95.69 86 LYS A CA 1
ATOM 680 C C . LYS A 1 86 ? -11.435 -5.380 9.756 1.00 95.69 86 LYS A C 1
ATOM 682 O O . LYS A 1 86 ? -11.235 -4.444 10.528 1.00 95.69 86 LYS A O 1
ATOM 687 N N . THR A 1 87 ? -10.492 -5.887 8.970 1.00 95.94 87 THR A N 1
ATOM 688 C CA . THR A 1 87 ? -9.154 -5.314 8.806 1.00 95.94 87 THR A CA 1
ATOM 689 C C . THR A 1 87 ? -8.972 -4.887 7.361 1.00 95.94 87 THR A C 1
ATOM 691 O O . THR A 1 87 ? -9.291 -5.655 6.456 1.00 95.94 87 THR A O 1
ATOM 694 N N . GLU A 1 88 ? -8.408 -3.706 7.150 1.00 94.12 88 GLU A N 1
ATOM 695 C CA . GLU A 1 88 ? -8.046 -3.185 5.835 1.00 94.12 88 GLU A CA 1
ATOM 696 C C . GLU A 1 88 ? -6.562 -2.817 5.799 1.00 94.12 88 GLU A C 1
ATOM 698 O O . GLU A 1 88 ? -5.926 -2.610 6.835 1.00 94.12 88 GLU A O 1
ATOM 703 N N . THR A 1 89 ? -5.990 -2.800 4.596 1.00 89.94 89 THR A N 1
ATOM 704 C CA . THR A 1 89 ? -4.637 -2.293 4.358 1.00 89.94 89 THR A CA 1
ATOM 705 C C . THR A 1 89 ? -4.742 -1.046 3.501 1.00 89.94 89 THR A C 1
ATOM 707 O O . THR A 1 89 ? -5.314 -1.089 2.413 1.00 89.94 89 THR A O 1
ATOM 710 N N . ASP A 1 90 ? -4.214 0.058 4.012 1.00 84.56 90 ASP A N 1
ATOM 711 C CA . ASP A 1 90 ? -4.225 1.344 3.324 1.00 84.56 90 ASP A CA 1
ATOM 712 C C . ASP A 1 90 ? -3.207 1.384 2.176 1.00 84.56 90 ASP A C 1
ATOM 714 O O . ASP A 1 90 ? -2.336 0.516 2.064 1.00 84.56 90 ASP A O 1
ATOM 718 N N . LYS A 1 91 ? -3.269 2.427 1.337 1.00 78.62 91 LYS A N 1
ATOM 719 C CA . LYS A 1 91 ? -2.311 2.619 0.224 1.00 78.62 91 LYS A CA 1
ATOM 720 C C . LYS A 1 91 ? -0.859 2.686 0.706 1.00 78.62 91 LYS A C 1
ATOM 722 O O . LYS A 1 91 ? 0.042 2.250 -0.002 1.00 78.62 91 LYS A O 1
ATOM 727 N N . ASP A 1 92 ? -0.661 3.171 1.930 1.00 77.88 92 ASP A N 1
ATOM 728 C CA . ASP A 1 92 ? 0.632 3.233 2.611 1.00 77.88 92 ASP A CA 1
ATOM 729 C C . ASP A 1 92 ? 1.049 1.902 3.271 1.00 77.88 92 ASP A C 1
ATOM 731 O O . ASP A 1 92 ? 1.996 1.856 4.051 1.00 77.88 92 ASP A O 1
ATOM 735 N N . GLY A 1 93 ? 0.324 0.803 3.047 1.00 81.44 93 GLY A N 1
ATOM 736 C CA . GLY A 1 93 ? 0.613 -0.489 3.679 1.00 81.44 93 GLY A CA 1
ATOM 737 C C . GLY A 1 93 ? 0.311 -0.547 5.184 1.00 81.44 93 GLY A C 1
ATOM 738 O O . GLY A 1 93 ? 0.614 -1.556 5.830 1.00 81.44 93 GLY A O 1
ATOM 739 N N . ASN A 1 94 ? -0.286 0.514 5.738 1.00 88.50 94 ASN A N 1
ATOM 740 C CA . ASN A 1 94 ? -0.768 0.579 7.116 1.00 88.50 94 ASN A CA 1
ATOM 741 C C . ASN A 1 94 ? -1.922 -0.399 7.326 1.00 88.50 94 ASN A C 1
ATOM 743 O O . ASN A 1 94 ? -2.755 -0.572 6.440 1.00 88.50 94 ASN A O 1
ATOM 747 N N . ILE A 1 95 ? -1.998 -0.996 8.513 1.00 93.00 95 ILE A N 1
ATOM 748 C CA . ILE A 1 95 ? -3.118 -1.859 8.891 1.00 93.00 95 ILE A CA 1
ATOM 749 C C . ILE A 1 95 ? -4.155 -1.013 9.618 1.00 93.00 95 ILE A C 1
ATOM 751 O O . ILE A 1 95 ? -3.831 -0.310 10.570 1.00 93.00 95 ILE A O 1
ATOM 755 N N . VAL A 1 96 ? -5.412 -1.103 9.203 1.00 95.75 96 VAL A N 1
ATOM 756 C CA . VAL A 1 96 ? -6.529 -0.426 9.863 1.00 95.75 96 VAL A CA 1
ATOM 757 C C . VAL A 1 96 ? -7.518 -1.480 10.341 1.00 95.75 96 VAL A C 1
ATOM 759 O O . VAL A 1 96 ? -8.111 -2.199 9.541 1.00 95.75 96 VAL A O 1
ATOM 762 N N . HIS A 1 97 ? -7.686 -1.598 11.655 1.00 97.38 97 HIS A N 1
ATOM 763 C CA . HIS A 1 97 ? -8.729 -2.420 12.258 1.00 97.38 97 HIS A CA 1
ATOM 764 C C . 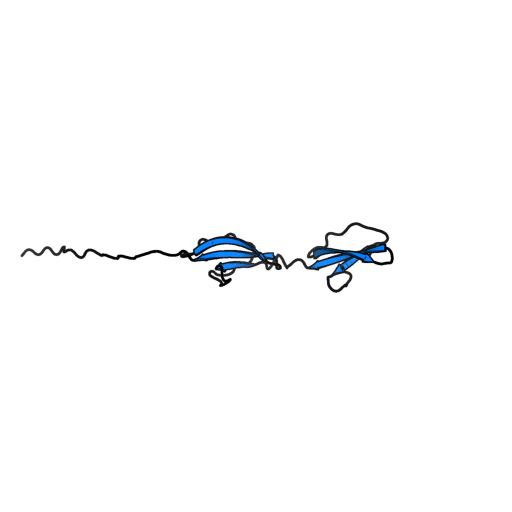HIS A 1 97 ? -9.965 -1.556 12.506 1.00 97.38 97 HIS A C 1
ATOM 766 O O . HIS A 1 97 ? -9.898 -0.590 13.268 1.00 97.3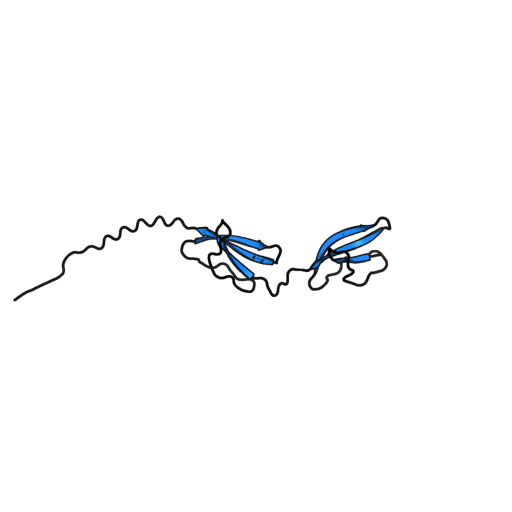8 97 HIS A O 1
ATOM 772 N N . ILE A 1 98 ? -11.077 -1.913 11.863 1.00 97.38 98 ILE A N 1
ATOM 773 C CA . ILE A 1 98 ? -12.357 -1.211 11.959 1.00 97.38 98 ILE A CA 1
ATOM 774 C C . ILE A 1 98 ? -13.247 -1.923 12.973 1.00 97.38 98 ILE A C 1
ATOM 776 O O . ILE A 1 98 ? -13.425 -3.145 12.918 1.00 97.38 98 ILE A O 1
ATOM 780 N N . TYR A 1 99 ? -13.830 -1.142 13.876 1.00 96.88 99 TYR A N 1
ATOM 781 C CA . TYR A 1 99 ? -14.679 -1.614 14.957 1.00 96.88 99 TYR A CA 1
ATOM 782 C C . TYR A 1 99 ? -16.043 -0.925 14.962 1.00 96.88 99 TYR A C 1
ATOM 784 O O . TYR A 1 99 ? -16.174 0.257 14.656 1.00 96.88 99 TYR A O 1
ATOM 792 N N . LYS A 1 100 ? -17.064 -1.653 15.402 1.00 95.31 100 LYS A N 1
ATOM 793 C CA . LYS A 1 100 ? -18.419 -1.151 15.609 1.00 95.31 100 LYS A CA 1
ATOM 794 C C . LYS A 1 100 ? -18.685 -0.984 17.093 1.00 95.31 100 LYS A C 1
ATOM 796 O O . LYS A 1 100 ? -18.323 -1.842 17.894 1.00 95.31 100 LYS A O 1
ATOM 801 N N . LYS A 1 101 ? -19.326 0.114 17.484 1.00 92.56 101 LYS A N 1
ATOM 802 C CA . LYS A 1 101 ? -19.715 0.330 18.880 1.00 92.56 101 LYS A CA 1
ATOM 803 C C . LYS A 1 101 ? -20.750 -0.722 19.286 1.00 92.56 101 LYS A C 1
ATOM 805 O O . LYS A 1 101 ? -21.789 -0.845 18.643 1.00 92.56 101 LYS A O 1
ATOM 810 N N . LYS A 1 102 ? -20.479 -1.460 20.363 1.00 88.12 102 LYS A N 1
ATOM 811 C CA . LYS A 1 102 ? -21.452 -2.374 20.966 1.00 88.12 102 LYS A CA 1
ATOM 812 C C . LYS A 1 102 ? -22.553 -1.533 21.594 1.00 88.12 102 LYS A C 1
ATOM 814 O O . LYS A 1 102 ? -22.287 -0.725 22.492 1.00 88.12 102 LYS A O 1
ATOM 819 N N . GLU A 1 103 ? -23.783 -1.734 21.143 1.00 79.00 103 GLU A N 1
ATOM 820 C CA . GLU A 1 103 ? -24.960 -1.214 21.827 1.00 79.00 103 GLU A CA 1
ATOM 821 C C . GLU A 1 103 ? -25.069 -1.944 23.163 1.00 79.00 103 GLU A C 1
ATOM 823 O O . GLU A 1 103 ? -25.593 -3.049 23.269 1.00 79.00 103 GLU A O 1
ATOM 828 N N . ASN A 1 104 ? -24.474 -1.355 24.199 1.00 61.09 104 ASN A N 1
ATOM 829 C CA . ASN A 1 104 ? -24.628 -1.851 25.552 1.00 61.09 104 ASN A CA 1
ATOM 830 C C . ASN A 1 104 ? -26.068 -1.550 25.968 1.00 61.09 104 ASN A C 1
ATOM 832 O O . ASN A 1 104 ? -26.357 -0.483 26.507 1.00 61.09 104 ASN A O 1
ATOM 836 N N . THR A 1 105 ? -26.976 -2.498 25.744 1.00 48.44 105 THR A N 1
ATOM 837 C CA . THR A 1 105 ? -28.308 -2.546 26.362 1.00 48.44 105 THR A CA 1
ATOM 838 C C . THR A 1 105 ? -28.197 -2.896 27.848 1.00 48.44 105 THR A C 1
ATOM 840 O O . THR A 1 105 ? -28.907 -3.757 28.367 1.00 48.44 105 THR A O 1
ATOM 843 N N . SER A 1 106 ? -27.292 -2.230 28.560 1.00 52.16 106 SER A N 1
ATOM 844 C CA . SER A 1 106 ? -27.143 -2.348 30.001 1.00 52.16 106 SER A CA 1
ATOM 845 C C . SER A 1 106 ? -28.136 -1.389 30.650 1.00 52.16 106 SER A C 1
ATOM 847 O O . SER A 1 106 ? -27.779 -0.296 31.084 1.00 52.16 106 SER A O 1
ATOM 849 N N . LYS A 1 107 ? -29.405 -1.815 30.732 1.00 48.91 107 LYS A N 1
ATOM 850 C CA . LYS A 1 107 ? -30.288 -1.429 31.841 1.00 48.91 107 LYS A CA 1
ATOM 851 C C . LYS A 1 107 ? -29.582 -1.860 33.128 1.00 48.91 107 LYS A C 1
ATOM 853 O O . LYS A 1 107 ? -29.776 -2.976 33.600 1.00 48.91 107 LYS A O 1
ATOM 858 N N . VAL A 1 108 ? -28.718 -1.012 33.674 1.00 48.69 108 VAL A N 1
ATOM 859 C CA . VAL A 1 108 ? -28.142 -1.238 34.999 1.00 48.69 108 VAL A CA 1
ATOM 860 C C . VAL A 1 108 ? -29.251 -0.945 36.009 1.00 48.69 108 VAL A C 1
ATOM 862 O O . VAL A 1 108 ? -29.409 0.176 36.476 1.00 48.69 108 VAL A O 1
ATOM 865 N N . VAL A 1 109 ? -30.076 -1.949 36.311 1.00 50.59 109 VAL A N 1
ATOM 866 C CA . VAL A 1 109 ? -30.885 -1.947 37.534 1.00 50.59 109 VAL A CA 1
ATOM 867 C C . VAL A 1 109 ? -29.957 -2.396 38.654 1.00 50.59 109 VAL A C 1
ATOM 869 O O . VAL A 1 109 ? -29.909 -3.567 39.015 1.00 50.59 109 VAL A O 1
ATOM 872 N N . THR A 1 110 ? -29.184 -1.465 39.203 1.00 51.12 110 THR A N 1
ATOM 873 C CA . THR A 1 110 ? -28.565 -1.645 40.519 1.00 51.12 110 THR A CA 1
ATOM 874 C C . THR A 1 110 ? -29.652 -1.492 41.579 1.00 51.12 110 THR A C 1
ATOM 876 O O . THR A 1 110 ? -29.826 -0.425 42.157 1.00 51.12 110 THR A O 1
ATOM 879 N N . LYS A 1 111 ? -30.422 -2.561 41.817 1.00 46.41 111 LYS A N 1
ATOM 880 C CA . LYS A 1 111 ? -31.105 -2.764 43.100 1.00 46.41 111 LYS A CA 1
ATOM 881 C C . LYS A 1 111 ? -30.087 -3.395 44.045 1.00 46.41 111 LYS A C 1
ATOM 883 O O . LYS A 1 111 ? -29.951 -4.614 44.076 1.00 46.41 111 LYS A O 1
ATOM 888 N N . PHE A 1 112 ? -29.344 -2.567 44.770 1.00 53.28 112 PHE A N 1
ATOM 889 C CA . PHE A 1 112 ? -28.715 -3.030 46.002 1.00 53.28 112 PHE A CA 1
ATOM 890 C C . PHE A 1 112 ? -29.836 -3.183 47.037 1.00 53.28 112 PHE A C 1
ATOM 892 O O . PHE A 1 112 ? -30.623 -2.260 47.243 1.00 53.28 112 PHE A O 1
ATOM 899 N N . VAL A 1 113 ? -29.979 -4.388 47.586 1.00 46.84 113 VAL A N 1
ATOM 900 C CA . VAL A 1 113 ? -30.928 -4.698 48.658 1.00 46.84 113 VAL A CA 1
ATOM 901 C C . VAL A 1 113 ? -30.304 -4.199 49.959 1.00 46.84 113 VAL A C 1
ATOM 903 O O . VAL A 1 113 ? -29.348 -4.797 50.445 1.00 46.84 113 VAL A O 1
ATOM 906 N N . ASP A 1 114 ? -30.817 -3.099 50.502 1.00 49.16 114 ASP A N 1
ATOM 907 C CA . ASP A 1 114 ? -30.573 -2.710 51.890 1.00 49.16 114 ASP A CA 1
ATOM 908 C C . ASP A 1 114 ? -31.589 -3.447 52.771 1.00 49.16 114 ASP A C 1
ATOM 910 O O . ASP A 1 114 ? -32.744 -3.036 52.872 1.00 49.16 114 ASP A O 1
ATOM 914 N N . GLU A 1 115 ? -31.183 -4.545 53.413 1.00 51.97 115 GLU A N 1
ATOM 915 C CA . GLU A 1 115 ? -31.997 -5.158 54.466 1.00 51.97 115 GLU A CA 1
ATOM 916 C C . GLU A 1 115 ? -31.131 -5.645 55.638 1.00 51.97 115 GLU A C 1
ATOM 918 O O . GLU A 1 115 ? -30.659 -6.773 55.698 1.00 51.97 115 GLU A O 1
ATOM 923 N N . LYS A 1 116 ? -30.901 -4.699 56.557 1.00 50.56 116 LYS A N 1
ATOM 924 C CA . LYS A 1 116 ? -30.761 -4.840 58.018 1.00 50.56 116 LYS A CA 1
ATOM 925 C C . LYS A 1 116 ? -30.021 -6.073 58.569 1.00 50.56 116 LYS A C 1
ATOM 927 O O . LYS A 1 116 ? -30.579 -7.154 58.704 1.00 50.56 116 LYS A O 1
ATOM 932 N N . GLY A 1 117 ? -28.842 -5.812 59.137 1.00 44.75 117 GLY A N 1
ATOM 933 C CA . GLY A 1 117 ? -28.132 -6.727 60.038 1.00 44.75 117 GLY A CA 1
ATOM 934 C C . GLY A 1 117 ? -27.457 -6.018 61.216 1.00 44.75 117 GLY A C 1
ATOM 935 O O . GLY A 1 117 ? -26.276 -6.237 61.454 1.00 44.75 117 GLY A O 1
ATOM 936 N N . ILE A 1 118 ? -28.169 -5.145 61.942 1.00 41.50 118 ILE A N 1
ATOM 937 C CA . ILE A 1 118 ? -27.716 -4.660 63.260 1.00 41.50 118 ILE A CA 1
ATOM 938 C C . ILE A 1 118 ? -28.457 -5.466 64.330 1.00 41.50 118 ILE A C 1
ATOM 940 O O . ILE A 1 118 ? -29.670 -5.331 64.480 1.00 41.50 118 ILE A O 1
ATOM 944 N N . GLN A 1 119 ? -27.726 -6.296 65.076 1.00 44.75 119 GLN A N 1
ATOM 945 C CA . GLN A 1 119 ? -28.234 -7.025 66.237 1.00 44.75 119 GLN A CA 1
ATOM 946 C C . GLN A 1 119 ? -27.679 -6.369 67.509 1.00 44.75 119 GLN A C 1
ATOM 948 O O . GLN A 1 119 ? -26.494 -6.482 67.810 1.00 44.75 119 GLN A O 1
ATOM 953 N N . SER A 1 120 ? -28.534 -5.669 68.257 1.00 37.84 120 SER A N 1
ATOM 954 C CA . SER A 1 120 ? -28.222 -5.149 69.594 1.00 37.84 120 SER A CA 1
ATOM 955 C C . SER A 1 120 ? -28.921 -6.006 70.655 1.00 37.84 120 SER A C 1
ATOM 957 O O . SER A 1 120 ? -30.136 -6.183 70.599 1.00 37.84 120 SER A O 1
ATOM 959 N N . ARG A 1 121 ? -28.169 -6.520 71.637 1.00 45.41 121 ARG A N 1
ATOM 960 C CA . ARG A 1 121 ? -28.685 -6.934 72.954 1.00 45.41 121 ARG A CA 1
ATOM 961 C C . ARG A 1 121 ? -27.884 -6.202 74.028 1.00 45.41 121 ARG A C 1
ATOM 963 O O . ARG A 1 121 ? -26.659 -6.305 74.043 1.00 45.41 121 ARG A O 1
ATOM 970 N N . LYS A 1 122 ? -28.588 -5.509 74.916 1.00 38.69 122 LYS A N 1
ATOM 971 C CA . LYS A 1 122 ? -28.195 -5.330 76.311 1.00 38.69 122 LYS A CA 1
ATOM 972 C C . LYS A 1 122 ? -29.338 -5.873 77.155 1.00 38.69 122 LYS A C 1
ATOM 974 O O . LYS A 1 122 ? -30.490 -5.726 76.689 1.00 38.69 122 LYS A O 1
#

Organism: NCBI:txid561177

InterPro domains:
  IPR027579 Surface protein repeat SSSPR-51 [PF18877] (2-47)
  IPR027579 Surface protein repeat SSSPR-51 [PF18877] (54-101)
  IPR027579 Surface protein repeat SSSPR-51 [TIGR04308] (2-48)
  IPR027579 Surface protein repeat SSSPR-51 [TIGR04308] (56-104)

Secondary structure (DSSP, 8-state):
-EEEEETTS-B-S--BSS--PPP--TTEEEEEEEE-TT--EEEEEEEPP-GGG-EEEEEETT--EEEEEEES--PPPP-TTEEEEEEEE-TTS-EEEEEEE---------------------

Radius of gyration: 28.81 Å; chains: 1; bounding box: 52×20×108 Å